Protein AF-A0A7C2X9Y5-F1 (afdb_monomer)

pLDDT: mean 77.91, std 17.96, range [36.44, 96.38]

Mean predicted aligned error: 16.25 Å

Secondary structure (DSSP, 8-state):
-HHHHHHHHHHHHHHHHHHHHHHHHHHHHTT--HHHHHH-HHHHHHHHHHHHHHHHHHHHHHHHHHHHHHHHHHHHHHHSPPPPPP---S----------HHHHHHHHHHHHHHS---

Structure (mmCIF, N/CA/C/O backbone):
data_AF-A0A7C2X9Y5-F1
#
_entry.id   AF-A0A7C2X9Y5-F1
#
loop_
_atom_site.group_PDB
_atom_site.id
_atom_site.type_symbol
_atom_site.label_atom_id
_atom_site.label_alt_id
_atom_site.label_comp_id
_atom_site.label_asym_id
_atom_site.label_entity_id
_atom_site.label_seq_id
_atom_site.pdbx_PDB_ins_code
_atom_site.Cartn_x
_atom_site.Cartn_y
_atom_site.Cartn_z
_atom_site.occupancy
_atom_site.B_iso_or_equiv
_atom_site.auth_seq_id
_atom_site.auth_comp_id
_atom_site.auth_asym_id
_atom_site.auth_atom_id
_atom_site.pdbx_PDB_model_num
ATOM 1 N N . MET A 1 1 ? 7.276 10.161 -14.919 1.00 49.66 1 MET A N 1
ATOM 2 C CA . MET A 1 1 ? 8.369 9.554 -14.127 1.00 49.66 1 MET A CA 1
ATOM 3 C C . MET A 1 1 ? 7.760 8.631 -13.083 1.00 49.66 1 MET A C 1
ATOM 5 O O . MET A 1 1 ? 6.916 9.096 -12.326 1.00 49.66 1 MET A O 1
ATOM 9 N N . ALA A 1 2 ? 8.133 7.349 -13.065 1.00 58.16 2 ALA A N 1
ATOM 10 C CA . ALA A 1 2 ? 7.620 6.373 -12.094 1.00 58.16 2 ALA A CA 1
ATOM 11 C C . ALA A 1 2 ? 7.942 6.761 -10.634 1.00 58.16 2 ALA A C 1
ATOM 13 O O . ALA A 1 2 ? 7.090 6.598 -9.765 1.00 58.16 2 ALA A O 1
ATOM 14 N N . SER A 1 3 ? 9.089 7.410 -10.398 1.00 60.50 3 SER A N 1
ATOM 15 C CA . SER A 1 3 ? 9.532 7.880 -9.074 1.00 60.50 3 SER A CA 1
ATOM 16 C C . SER A 1 3 ? 8.522 8.796 -8.371 1.00 60.50 3 SER A C 1
ATOM 18 O O . SER A 1 3 ? 8.161 8.553 -7.222 1.00 60.50 3 SER A O 1
ATOM 20 N N . LYS A 1 4 ? 7.955 9.784 -9.082 1.00 62.47 4 LYS A N 1
ATOM 21 C CA . LYS A 1 4 ? 6.902 10.667 -8.536 1.00 62.47 4 LYS A CA 1
ATOM 22 C C . LYS A 1 4 ? 5.635 9.898 -8.127 1.00 62.47 4 LYS A C 1
ATOM 24 O O . LYS A 1 4 ? 4.945 10.302 -7.192 1.00 62.47 4 LYS A O 1
ATOM 29 N N . SER A 1 5 ? 5.323 8.783 -8.796 1.00 78.19 5 SER A N 1
ATOM 30 C CA . SER A 1 5 ? 4.180 7.929 -8.443 1.00 78.19 5 SER A CA 1
ATOM 31 C C . SER A 1 5 ? 4.450 7.062 -7.212 1.00 78.19 5 SER A C 1
ATOM 33 O O . SER A 1 5 ? 3.510 6.783 -6.466 1.00 78.19 5 SER A O 1
ATOM 35 N N . GLU A 1 6 ? 5.684 6.603 -7.010 1.00 84.62 6 GLU A N 1
ATOM 36 C CA . GLU A 1 6 ? 6.070 5.777 -5.859 1.00 84.62 6 GLU A CA 1
ATOM 37 C C . GLU A 1 6 ? 6.102 6.590 -4.570 1.00 84.62 6 GLU A C 1
ATOM 39 O O . GLU A 1 6 ? 5.489 6.198 -3.575 1.00 84.62 6 GLU A O 1
ATOM 44 N N . GLU A 1 7 ? 6.745 7.756 -4.602 1.00 87.75 7 GLU A N 1
ATOM 45 C CA . GLU A 1 7 ? 6.853 8.649 -3.449 1.00 87.75 7 GLU A CA 1
ATOM 46 C C . GLU A 1 7 ? 5.469 9.116 -2.987 1.00 87.75 7 GLU A C 1
ATOM 48 O O . GLU A 1 7 ? 5.106 8.964 -1.820 1.00 87.75 7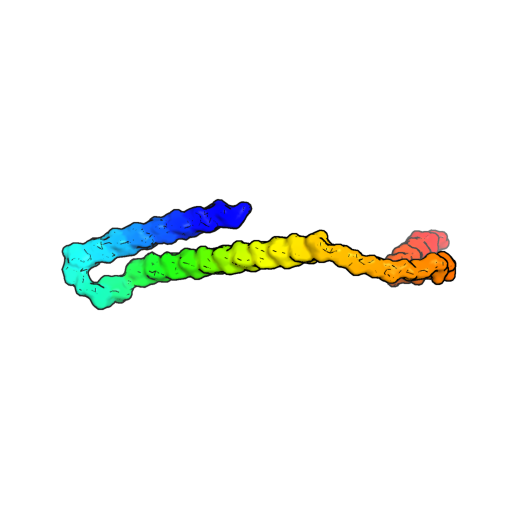 GLU A O 1
ATOM 53 N N . THR A 1 8 ? 4.628 9.554 -3.931 1.00 88.94 8 THR A N 1
ATOM 54 C CA . THR A 1 8 ? 3.238 9.931 -3.645 1.00 88.94 8 THR A CA 1
ATOM 55 C C . THR A 1 8 ? 2.474 8.777 -2.999 1.00 88.94 8 THR A C 1
ATOM 57 O O . THR A 1 8 ? 1.750 8.978 -2.021 1.00 88.94 8 THR A O 1
ATOM 60 N N . ARG A 1 9 ? 2.631 7.543 -3.502 1.00 88.81 9 ARG A N 1
ATOM 61 C CA . ARG A 1 9 ? 1.937 6.390 -2.913 1.00 88.81 9 ARG A CA 1
ATOM 62 C C . ARG A 1 9 ? 2.460 6.010 -1.539 1.00 88.81 9 ARG A C 1
ATOM 64 O O . ARG A 1 9 ? 1.664 5.593 -0.698 1.00 88.81 9 ARG A O 1
ATOM 71 N N . THR A 1 10 ? 3.751 6.186 -1.309 1.00 90.81 10 THR A N 1
ATOM 72 C CA . THR A 1 10 ? 4.391 5.957 -0.013 1.00 90.81 10 THR A CA 1
ATOM 73 C C . THR A 1 10 ? 3.901 6.973 1.014 1.00 90.81 10 THR A C 1
ATOM 75 O O . THR A 1 10 ? 3.493 6.589 2.108 1.00 90.81 10 THR A O 1
ATOM 78 N N . ASN A 1 11 ? 3.817 8.248 0.637 1.00 92.62 11 ASN A N 1
ATOM 79 C CA . ASN A 1 11 ? 3.289 9.310 1.493 1.00 92.62 11 ASN A CA 1
ATOM 80 C C . ASN A 1 11 ? 1.803 9.096 1.808 1.00 92.62 11 ASN A C 1
ATOM 82 O O . ASN A 1 11 ? 1.395 9.178 2.964 1.00 92.62 11 ASN A O 1
ATOM 86 N N . GLN A 1 12 ? 0.996 8.717 0.812 1.00 91.38 12 GLN A N 1
ATOM 87 C CA . GLN A 1 12 ? -0.407 8.358 1.039 1.00 91.38 12 GLN A CA 1
ATOM 88 C C . GLN A 1 12 ? -0.546 7.166 1.987 1.00 91.38 12 GLN A C 1
ATOM 90 O O . GLN A 1 12 ? -1.422 7.173 2.845 1.00 91.38 12 GLN A O 1
ATOM 95 N N . LYS A 1 13 ? 0.296 6.137 1.845 1.00 93.50 13 LYS A N 1
ATOM 96 C CA . LYS A 1 13 ? 0.303 4.991 2.757 1.00 93.50 13 LYS A CA 1
ATOM 97 C C . LYS A 1 13 ? 0.581 5.438 4.196 1.00 93.50 13 LYS A C 1
ATOM 99 O O . LYS A 1 13 ? -0.229 5.121 5.060 1.00 93.50 13 LYS A O 1
ATOM 104 N N . LYS A 1 14 ? 1.642 6.223 4.420 1.00 94.44 14 LYS A N 1
ATOM 105 C CA . LYS A 1 14 ? 1.988 6.773 5.743 1.00 94.44 14 LYS A CA 1
ATOM 106 C C . LYS A 1 14 ? 0.838 7.579 6.346 1.00 94.44 14 LYS A C 1
ATOM 108 O O . LYS A 1 14 ? 0.510 7.405 7.513 1.00 94.44 14 LYS A O 1
ATOM 113 N N . TYR A 1 15 ? 0.172 8.404 5.537 1.00 95.44 15 TYR A N 1
ATOM 114 C CA . TYR A 1 15 ? -1.003 9.157 5.975 1.00 95.44 15 TYR A CA 1
ATOM 115 C C . TYR A 1 15 ? -2.133 8.239 6.474 1.00 95.44 15 TYR A C 1
ATOM 117 O O . TYR A 1 15 ? -2.698 8.462 7.544 1.00 95.44 15 TYR A O 1
ATOM 125 N N . TRP A 1 16 ? -2.451 7.173 5.730 1.00 95.38 16 TRP A N 1
ATOM 126 C CA . TRP A 1 16 ? -3.485 6.219 6.147 1.00 95.38 16 TRP A CA 1
ATOM 127 C C . TRP A 1 16 ? -3.077 5.388 7.366 1.00 95.38 16 TRP A C 1
ATOM 129 O O . TRP A 1 16 ? -3.942 5.045 8.167 1.00 95.38 16 TRP A O 1
ATOM 139 N N . GLU A 1 17 ? -1.790 5.073 7.515 1.00 95.00 17 GLU A N 1
ATOM 140 C CA . GLU A 1 17 ? -1.244 4.401 8.699 1.00 95.00 17 GLU A CA 1
ATOM 141 C C . GLU A 1 17 ? -1.365 5.281 9.947 1.00 95.00 17 GLU A C 1
ATOM 143 O O . GLU A 1 17 ? -1.841 4.796 10.971 1.00 95.00 17 GLU A O 1
ATOM 148 N N . GLY A 1 18 ? -1.057 6.578 9.842 1.00 96.38 18 GLY A N 1
ATOM 149 C CA . GLY A 1 18 ? -1.280 7.542 10.924 1.00 96.38 18 GLY A CA 1
ATOM 150 C C . GLY A 1 18 ? -2.753 7.623 11.326 1.00 96.38 18 GLY A C 1
ATOM 151 O O . GLY A 1 18 ? -3.091 7.445 12.492 1.00 96.38 18 GLY A O 1
ATOM 152 N N . LYS A 1 19 ? -3.660 7.754 10.348 1.00 96.19 19 LYS A N 1
ATOM 153 C CA . LYS A 1 19 ? -5.113 7.754 10.603 1.00 96.19 19 LYS A CA 1
ATOM 154 C C . LYS A 1 19 ? -5.619 6.461 11.243 1.00 96.19 19 LYS A C 1
ATOM 156 O O . LYS A 1 19 ? -6.555 6.492 12.037 1.00 96.19 19 LYS A O 1
ATOM 161 N N . LEU A 1 20 ? -5.032 5.319 10.883 1.00 96.06 20 LEU A N 1
ATOM 162 C CA . LEU A 1 20 ? -5.361 4.036 11.498 1.00 96.06 20 LEU A CA 1
ATOM 163 C C . LEU A 1 20 ? -4.909 3.997 12.961 1.00 96.06 20 LEU A C 1
ATOM 165 O O . LEU A 1 20 ? -5.689 3.566 13.804 1.00 96.06 20 LEU A O 1
ATOM 169 N N . ALA A 1 21 ? -3.695 4.462 13.254 1.00 95.44 21 ALA A N 1
ATOM 170 C CA . ALA A 1 21 ? -3.174 4.531 14.616 1.00 95.44 21 ALA A CA 1
ATOM 171 C C . ALA A 1 21 ? -4.015 5.467 15.499 1.00 95.44 21 ALA A C 1
ATOM 173 O O . ALA A 1 21 ? -4.435 5.052 16.574 1.00 95.44 21 ALA A O 1
ATOM 174 N N . GLU A 1 22 ? -4.353 6.665 15.006 1.00 96.06 22 GLU A N 1
ATOM 175 C CA . GLU A 1 22 ? -5.253 7.611 15.687 1.00 96.06 22 GLU A CA 1
ATOM 176 C C . GLU A 1 22 ? -6.607 6.966 16.018 1.00 96.06 22 GLU A C 1
ATOM 178 O O . GLU A 1 22 ? -7.096 7.068 17.141 1.00 96.06 22 GLU A O 1
ATOM 183 N N . ARG A 1 23 ? -7.216 6.261 15.053 1.00 94.62 23 ARG A N 1
ATOM 184 C CA . ARG A 1 23 ? -8.514 5.608 15.268 1.00 94.62 23 ARG A CA 1
ATOM 185 C C . ARG A 1 23 ? -8.423 4.474 16.283 1.00 94.62 23 ARG A C 1
ATOM 187 O O . ARG A 1 23 ? -9.331 4.335 17.092 1.00 94.62 23 ARG A O 1
ATOM 194 N N . ILE A 1 24 ? -7.365 3.668 16.233 1.00 94.06 24 ILE A N 1
ATOM 195 C CA . ILE A 1 24 ? -7.159 2.581 17.197 1.00 94.06 24 ILE A CA 1
ATOM 196 C C . ILE A 1 24 ? -6.962 3.159 18.599 1.00 94.06 24 ILE A C 1
ATOM 198 O O . ILE A 1 24 ? -7.636 2.703 19.512 1.00 94.06 24 ILE A O 1
ATOM 202 N N . ALA A 1 25 ? -6.115 4.180 18.758 1.00 94.62 25 ALA A N 1
ATOM 203 C CA . ALA A 1 25 ? -5.893 4.841 20.044 1.00 94.62 25 ALA A CA 1
ATOM 204 C C . ALA A 1 25 ? -7.207 5.369 20.636 1.00 94.62 25 ALA A C 1
ATOM 206 O O . ALA A 1 25 ? -7.544 5.030 21.764 1.00 94.62 25 ALA A O 1
ATOM 207 N N . PHE A 1 26 ? -8.009 6.072 19.831 1.00 94.75 26 PHE A N 1
ATOM 208 C CA . PHE A 1 26 ? -9.315 6.581 20.251 1.00 94.75 26 PHE A CA 1
ATOM 209 C C . PHE A 1 26 ? -10.290 5.484 20.710 1.00 94.75 26 PHE A C 1
ATOM 211 O O . PHE A 1 26 ? -11.061 5.685 21.645 1.00 94.75 26 PHE A O 1
ATOM 218 N N . LEU A 1 27 ? -10.302 4.326 20.041 1.00 93.62 27 LEU A N 1
ATOM 219 C CA . LEU A 1 27 ? -11.182 3.217 20.424 1.00 93.62 27 LEU A CA 1
ATOM 220 C C . LEU A 1 27 ? -10.680 2.515 21.693 1.00 93.62 27 LEU A C 1
ATOM 222 O O . LEU A 1 27 ? -11.482 2.179 22.560 1.00 93.62 27 LEU A O 1
ATOM 226 N N . THR A 1 28 ? -9.364 2.364 21.839 1.00 92.00 28 THR A N 1
ATOM 227 C CA . THR A 1 28 ? -8.748 1.830 23.058 1.00 92.00 28 THR A CA 1
ATOM 228 C C . THR A 1 28 ? -9.000 2.746 24.259 1.00 92.00 28 THR A C 1
ATOM 230 O O . THR A 1 28 ? -9.353 2.257 25.327 1.00 92.00 28 THR A O 1
ATOM 233 N N . GLU A 1 29 ? -8.894 4.069 24.092 1.00 93.69 29 GLU A N 1
ATOM 234 C CA . GLU A 1 29 ? -9.231 5.062 25.128 1.00 93.69 29 GLU A CA 1
ATOM 235 C C . GLU A 1 29 ? -10.706 4.996 25.540 1.00 93.69 29 GLU A C 1
ATOM 237 O O . GLU A 1 2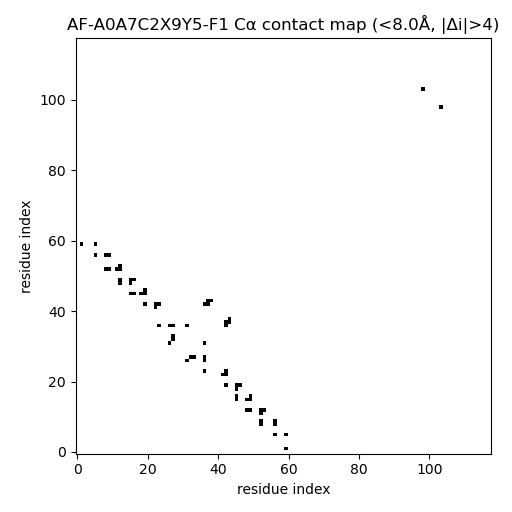9 ? -11.042 5.213 26.701 1.00 93.69 29 GLU A O 1
ATOM 242 N N . LYS A 1 30 ? -11.593 4.636 24.607 1.00 93.25 30 LYS A N 1
ATOM 243 C CA . LYS A 1 30 ? -13.010 4.372 24.888 1.00 93.25 30 LYS A CA 1
ATOM 244 C C . LYS A 1 30 ? -13.278 3.035 25.582 1.00 93.25 30 LYS A C 1
ATOM 246 O O . LYS A 1 30 ? -14.433 2.749 25.888 1.00 93.25 30 LYS A O 1
ATOM 251 N N . GLY A 1 31 ? -12.249 2.228 25.825 1.00 91.44 31 GLY A N 1
ATOM 252 C CA . GLY A 1 31 ? -12.378 0.914 26.447 1.00 91.44 31 GLY A CA 1
ATOM 253 C C . GLY A 1 31 ? -12.885 -0.172 25.498 1.00 91.44 31 GLY A C 1
ATOM 254 O O . GLY A 1 31 ? -13.360 -1.205 25.964 1.00 91.44 31 GLY A O 1
ATOM 255 N N . GLU A 1 32 ? -12.811 0.027 24.176 1.00 90.50 32 GLU A N 1
ATOM 256 C CA . GLU A 1 32 ? -13.148 -1.043 23.239 1.00 90.50 32 GLU A CA 1
ATOM 257 C C . GLU A 1 32 ? -12.066 -2.125 23.218 1.00 90.50 32 GLU A C 1
ATOM 259 O O . GLU A 1 32 ? -10.875 -1.864 23.031 1.00 90.50 32 GLU A O 1
ATOM 264 N N . GLU A 1 33 ? -12.495 -3.378 23.334 1.00 88.12 33 GLU A N 1
ATOM 265 C CA . GLU A 1 33 ? -11.601 -4.520 23.209 1.00 88.12 33 GLU A CA 1
ATOM 266 C C . GLU A 1 33 ? -11.132 -4.720 21.759 1.00 88.12 33 GLU A C 1
ATOM 268 O O . GLU A 1 33 ? -11.835 -4.434 20.783 1.00 88.12 33 GLU A O 1
ATOM 273 N N . THR A 1 34 ? -9.957 -5.327 21.594 1.00 86.31 34 THR A N 1
ATOM 274 C CA . THR A 1 34 ? -9.364 -5.618 20.277 1.00 86.31 34 THR A CA 1
ATOM 275 C C . THR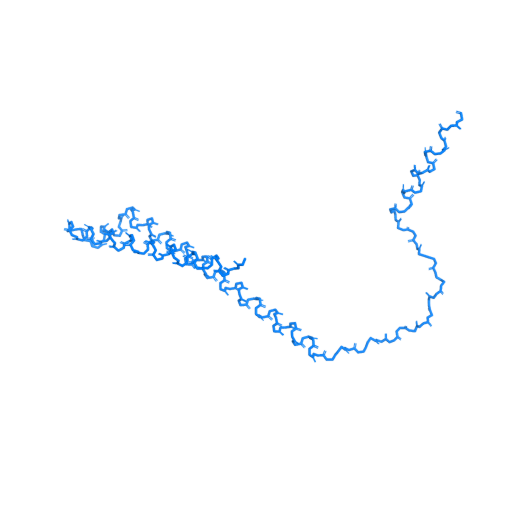 A 1 34 ? -10.292 -6.312 19.255 1.00 86.31 34 THR A C 1
ATOM 277 O O . THR A 1 34 ? -10.178 -5.994 18.061 1.00 86.31 34 THR A O 1
ATOM 280 N N . PRO A 1 35 ? -11.239 -7.210 19.617 1.00 89.44 35 PRO A N 1
ATOM 281 C CA . PRO A 1 35 ? -12.168 -7.788 18.648 1.00 89.44 35 PRO A CA 1
ATOM 282 C C . PRO A 1 35 ? -13.181 -6.758 18.132 1.00 89.44 35 PRO A C 1
ATOM 284 O O . PRO A 1 35 ? -13.552 -6.812 16.957 1.00 89.44 35 PRO A O 1
ATOM 287 N N . ALA A 1 36 ? -13.614 -5.821 18.981 1.00 89.38 36 ALA A N 1
ATOM 288 C CA . ALA A 1 36 ? -14.533 -4.743 18.624 1.00 89.38 36 ALA A CA 1
ATOM 289 C C . ALA A 1 36 ? -13.840 -3.711 17.720 1.00 89.38 36 ALA A C 1
ATOM 291 O O . ALA A 1 36 ? -14.337 -3.428 16.627 1.00 89.38 36 ALA A O 1
ATOM 292 N N . VAL A 1 37 ? -12.611 -3.310 18.066 1.00 90.44 37 VAL A N 1
ATOM 293 C CA . VAL A 1 37 ? -11.770 -2.422 17.241 1.00 90.44 37 VAL A CA 1
ATOM 294 C C . VAL A 1 37 ? -11.558 -2.985 15.834 1.00 90.44 37 VAL A C 1
ATOM 296 O O . VAL A 1 37 ? -11.597 -2.267 14.837 1.00 90.44 37 VAL A O 1
ATOM 299 N N . ASN A 1 38 ? -11.360 -4.299 15.709 1.00 89.88 38 ASN A N 1
ATOM 300 C CA . ASN A 1 38 ? -11.210 -4.941 14.403 1.00 89.88 38 ASN A CA 1
ATOM 301 C C . ASN A 1 38 ? -12.519 -5.016 13.604 1.00 89.88 38 ASN A C 1
ATOM 303 O O . ASN A 1 38 ? -12.478 -5.152 12.375 1.00 89.88 38 ASN A O 1
ATOM 307 N N . LYS A 1 39 ? -13.674 -4.945 14.275 1.00 93.06 39 LYS A N 1
ATOM 308 C CA . LYS A 1 39 ? -14.992 -4.919 13.637 1.00 93.06 39 LYS A CA 1
ATOM 309 C C . LYS A 1 39 ? -15.389 -3.515 13.173 1.00 93.06 39 LYS A C 1
ATOM 311 O O . LYS A 1 39 ? -16.159 -3.455 12.207 1.00 93.06 39 LYS A O 1
ATOM 316 N N . ASP A 1 40 ? -14.821 -2.457 13.759 1.00 94.38 40 ASP A N 1
ATOM 317 C CA . ASP A 1 40 ? -15.038 -1.054 13.381 1.00 94.38 40 ASP A CA 1
ATOM 318 C C . ASP A 1 40 ? -14.855 -0.826 11.869 1.00 94.38 40 ASP A C 1
ATOM 320 O O . ASP A 1 40 ? -13.888 -1.263 11.228 1.00 94.38 40 ASP A O 1
ATOM 324 N N . THR A 1 41 ? -15.833 -0.152 11.269 1.00 94.69 41 THR A N 1
ATOM 325 C CA . THR A 1 41 ? -15.898 0.054 9.818 1.00 94.69 41 THR A CA 1
ATOM 326 C C . THR A 1 41 ? -14.801 0.995 9.331 1.00 94.69 41 THR A C 1
ATOM 328 O O . THR A 1 41 ? -14.223 0.752 8.266 1.00 94.69 41 THR A O 1
ATOM 331 N N . ALA A 1 42 ? -14.450 2.021 10.113 1.00 94.19 42 ALA A N 1
ATOM 332 C CA . ALA A 1 42 ? -13.385 2.955 9.769 1.00 94.19 42 ALA A CA 1
ATOM 333 C C . ALA A 1 42 ? -12.018 2.257 9.792 1.00 94.19 42 ALA A C 1
ATOM 335 O O . ALA A 1 42 ? -11.266 2.363 8.821 1.00 94.19 42 ALA A O 1
ATOM 336 N N . VAL A 1 43 ? -11.732 1.450 10.820 1.00 94.69 43 VAL A N 1
ATOM 337 C CA . VAL A 1 43 ? -10.527 0.606 10.901 1.00 94.69 43 VAL A CA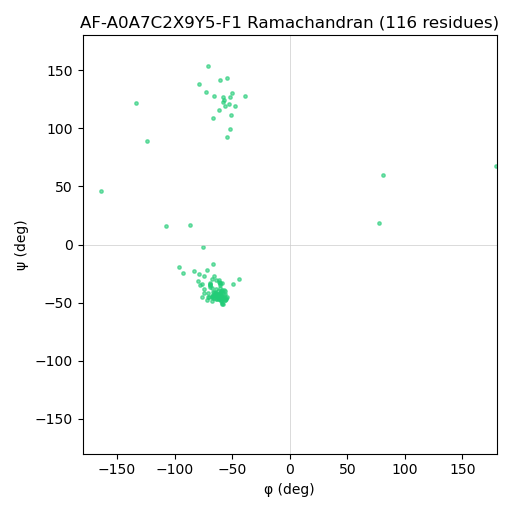 1
ATOM 338 C C . VAL A 1 43 ? -10.430 -0.331 9.693 1.00 94.69 43 VAL A C 1
ATOM 340 O O 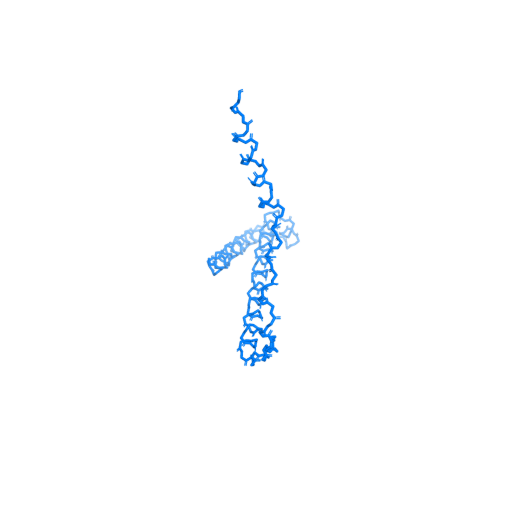. VAL A 1 43 ? -9.385 -0.389 9.034 1.00 94.69 43 VAL A O 1
ATOM 343 N N . LYS A 1 44 ? -11.517 -1.028 9.334 1.00 96.31 44 LYS A N 1
ATOM 344 C CA . LYS A 1 44 ? -11.551 -1.909 8.151 1.00 96.31 44 LYS A CA 1
ATOM 345 C C . LYS A 1 44 ? -11.272 -1.151 6.855 1.00 96.31 44 LYS A C 1
ATOM 347 O O . LYS A 1 44 ? -10.477 -1.618 6.031 1.00 96.31 44 LYS A O 1
ATOM 352 N N . MET A 1 45 ? -11.886 0.018 6.672 1.00 96.06 45 MET A N 1
ATOM 353 C CA . MET A 1 45 ? -11.662 0.858 5.494 1.00 96.06 45 MET A CA 1
ATOM 354 C C . MET A 1 45 ? -10.218 1.359 5.405 1.00 96.06 45 MET A C 1
ATOM 356 O O . MET A 1 45 ? -9.613 1.290 4.332 1.00 96.06 45 MET A O 1
ATOM 360 N N . LEU A 1 46 ? -9.639 1.821 6.514 1.00 95.75 46 LEU A N 1
ATOM 361 C CA . LEU A 1 46 ? -8.253 2.294 6.572 1.00 95.75 46 LEU A CA 1
ATOM 362 C C . LEU A 1 46 ? -7.270 1.161 6.248 1.00 95.75 46 LEU A C 1
ATOM 364 O O . LEU A 1 46 ? -6.439 1.304 5.346 1.00 95.75 46 LEU A O 1
ATOM 368 N N . LYS A 1 47 ? -7.446 -0.019 6.859 1.00 95.00 47 LYS A N 1
ATOM 369 C CA . LYS A 1 47 ? -6.675 -1.230 6.520 1.00 95.00 47 LYS A CA 1
ATOM 370 C C . LYS A 1 47 ? -6.819 -1.605 5.041 1.00 95.00 47 LYS A C 1
ATOM 372 O O . LYS A 1 47 ? -5.846 -2.006 4.400 1.00 95.00 47 LYS A O 1
ATOM 377 N N . ALA A 1 48 ? -8.013 -1.473 4.458 1.00 96.06 48 ALA A N 1
ATOM 378 C CA . ALA A 1 48 ? -8.227 -1.731 3.035 1.00 96.06 48 ALA A CA 1
ATOM 379 C C . ALA A 1 48 ? -7.472 -0.736 2.134 1.00 96.06 48 ALA A C 1
ATOM 381 O O . ALA A 1 48 ? -6.855 -1.157 1.153 1.00 96.06 48 ALA A O 1
ATOM 382 N N . LYS A 1 49 ? -7.458 0.562 2.469 1.00 94.19 49 LYS A N 1
ATOM 383 C CA . LYS A 1 49 ? -6.681 1.578 1.734 1.00 94.19 49 LYS A CA 1
ATOM 384 C C . LYS A 1 49 ? -5.178 1.294 1.787 1.00 94.19 49 LYS A C 1
ATOM 386 O O . LYS A 1 49 ? -4.522 1.349 0.747 1.00 94.19 49 LYS A O 1
ATOM 391 N N . ILE A 1 50 ? -4.656 0.908 2.952 1.00 94.44 50 ILE A N 1
ATOM 392 C CA . ILE A 1 50 ? -3.247 0.518 3.124 1.00 94.44 50 ILE A CA 1
ATOM 393 C C . ILE A 1 50 ? -2.914 -0.706 2.259 1.00 94.44 50 ILE A C 1
ATOM 395 O O . ILE A 1 50 ? -1.934 -0.687 1.512 1.00 94.44 50 ILE A O 1
ATOM 399 N N . ARG A 1 51 ? -3.763 -1.746 2.272 1.00 95.06 51 ARG A N 1
ATOM 400 C CA . ARG A 1 51 ? -3.587 -2.935 1.416 1.00 95.06 51 ARG A CA 1
ATOM 401 C C . ARG A 1 51 ? -3.553 -2.583 -0.072 1.00 95.06 51 ARG A C 1
ATOM 403 O O . ARG A 1 51 ? -2.660 -3.049 -0.777 1.00 95.06 51 ARG A O 1
ATOM 410 N N . LYS A 1 52 ? -4.464 -1.723 -0.542 1.00 92.50 52 LYS A N 1
ATOM 411 C CA . LYS A 1 52 ? -4.470 -1.235 -1.935 1.00 92.50 52 LYS A CA 1
ATOM 412 C C . LYS A 1 52 ? -3.182 -0.477 -2.280 1.00 92.50 52 LYS A C 1
ATOM 414 O O . LYS A 1 52 ? -2.610 -0.703 -3.344 1.00 92.50 52 LYS A O 1
ATOM 419 N N . GLY A 1 53 ? -2.706 0.385 -1.378 1.00 91.25 53 GLY A N 1
ATOM 420 C CA . GLY A 1 53 ? -1.437 1.100 -1.541 1.00 91.25 53 GLY A CA 1
ATOM 421 C C . GLY A 1 53 ? -0.245 0.149 -1.671 1.00 91.25 53 GLY A C 1
ATOM 422 O O . GLY A 1 53 ? 0.526 0.259 -2.622 1.00 91.25 53 GLY A O 1
ATOM 423 N N . ASN A 1 54 ? -0.149 -0.843 -0.781 1.00 92.38 54 ASN A N 1
ATOM 424 C CA . ASN A 1 54 ? 0.903 -1.862 -0.814 1.00 92.38 54 ASN A CA 1
ATOM 425 C C . ASN A 1 54 ? 0.874 -2.693 -2.103 1.00 92.38 54 ASN A C 1
ATOM 427 O O . ASN A 1 54 ? 1.921 -2.922 -2.701 1.00 92.38 54 ASN A O 1
ATOM 431 N N . ALA A 1 55 ? -0.309 -3.117 -2.559 1.00 92.19 55 ALA A N 1
ATOM 432 C CA . ALA A 1 55 ? -0.445 -3.858 -3.812 1.00 92.19 55 ALA A CA 1
ATOM 433 C C . ALA A 1 55 ? 0.070 -3.045 -5.010 1.00 92.19 55 ALA A C 1
ATOM 435 O O . ALA A 1 55 ? 0.783 -3.571 -5.864 1.00 92.19 55 ALA A O 1
ATOM 436 N N . ARG A 1 56 ? -0.227 -1.739 -5.046 1.00 89.62 56 ARG A N 1
ATOM 437 C CA . ARG A 1 56 ? 0.272 -0.867 -6.111 1.00 89.62 56 ARG A CA 1
ATOM 438 C C . ARG A 1 56 ? 1.788 -0.693 -6.053 1.00 89.62 56 ARG A C 1
ATOM 440 O O . ARG A 1 56 ? 2.421 -0.783 -7.097 1.00 89.62 56 ARG A O 1
ATOM 447 N N . LEU A 1 57 ? 2.359 -0.483 -4.866 1.00 90.50 57 LEU A N 1
ATOM 448 C CA . LEU A 1 57 ? 3.813 -0.370 -4.692 1.00 90.50 57 LEU A CA 1
ATOM 449 C C . LEU A 1 57 ? 4.539 -1.646 -5.138 1.00 90.50 57 LEU A C 1
ATOM 451 O O . LEU A 1 57 ? 5.527 -1.559 -5.860 1.00 90.50 57 LEU A O 1
ATOM 455 N N . ARG A 1 58 ? 4.007 -2.829 -4.799 1.00 90.69 58 ARG A N 1
ATOM 456 C CA . ARG A 1 58 ? 4.548 -4.118 -5.269 1.00 90.69 58 ARG A CA 1
ATOM 457 C C . ARG A 1 58 ? 4.551 -4.218 -6.791 1.00 90.69 58 ARG A C 1
ATOM 459 O O . ARG A 1 58 ? 5.576 -4.543 -7.373 1.00 90.69 58 ARG A O 1
ATOM 466 N N . SER A 1 59 ? 3.440 -3.863 -7.436 1.00 89.25 59 SER A N 1
ATOM 467 C CA . SER A 1 59 ? 3.346 -3.865 -8.901 1.00 89.25 59 SER A CA 1
ATOM 468 C C . SER A 1 59 ? 4.358 -2.918 -9.551 1.00 89.25 59 SER A C 1
ATOM 470 O O . SER A 1 59 ? 4.932 -3.254 -10.586 1.00 89.25 59 SER A O 1
ATOM 472 N N . ILE A 1 60 ? 4.612 -1.752 -8.949 1.00 87.56 60 ILE A N 1
ATOM 473 C CA . ILE A 1 60 ? 5.635 -0.834 -9.454 1.00 87.56 60 ILE A CA 1
ATOM 474 C C . ILE A 1 60 ? 7.034 -1.448 -9.313 1.00 87.56 60 ILE A C 1
ATOM 476 O O . ILE A 1 60 ? 7.781 -1.461 -10.289 1.00 87.56 60 ILE A O 1
ATOM 480 N N . ALA A 1 61 ? 7.354 -2.037 -8.159 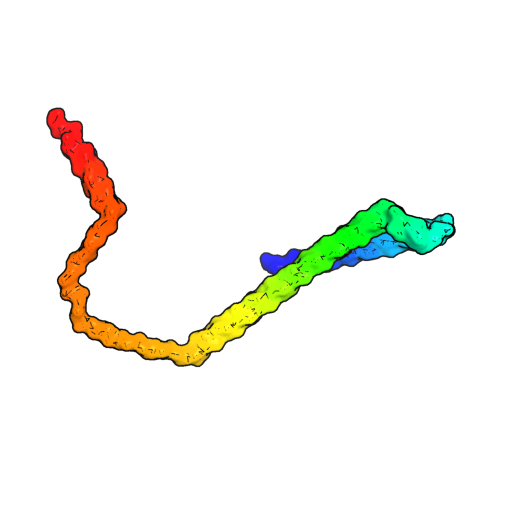1.00 87.88 61 ALA A N 1
ATOM 481 C CA . ALA A 1 61 ? 8.632 -2.714 -7.947 1.00 87.88 61 ALA A CA 1
ATOM 482 C C . ALA A 1 61 ? 8.848 -3.884 -8.929 1.00 87.88 61 ALA A C 1
ATOM 484 O O . ALA A 1 61 ? 9.938 -4.058 -9.467 1.00 87.88 61 ALA A O 1
ATOM 485 N N . GLU A 1 62 ? 7.808 -4.667 -9.220 1.00 90.00 62 GLU A N 1
ATOM 486 C CA . GLU A 1 62 ? 7.863 -5.725 -10.238 1.00 90.00 62 GLU A CA 1
ATOM 487 C C . GLU A 1 62 ? 8.095 -5.171 -11.649 1.00 90.00 62 GLU A C 1
ATOM 489 O O . GLU A 1 62 ? 8.822 -5.770 -12.441 1.00 90.00 62 GLU A O 1
ATOM 494 N N . MET A 1 63 ? 7.487 -4.029 -11.984 1.00 87.12 63 MET A N 1
ATOM 495 C CA . MET A 1 63 ? 7.736 -3.363 -13.262 1.00 87.12 63 MET A CA 1
ATOM 496 C C . MET A 1 63 ? 9.172 -2.847 -13.362 1.00 87.12 63 MET A C 1
ATOM 498 O O . MET A 1 63 ? 9.779 -3.021 -14.416 1.00 87.12 63 MET A O 1
ATOM 502 N N . ALA A 1 64 ? 9.719 -2.272 -12.287 1.00 86.50 64 ALA A N 1
ATOM 503 C CA . ALA A 1 64 ? 11.112 -1.830 -12.233 1.00 86.50 64 ALA A CA 1
ATOM 504 C C . ALA A 1 64 ? 12.072 -3.002 -12.497 1.00 86.50 64 ALA A C 1
ATOM 506 O O . ALA A 1 64 ? 12.852 -2.944 -13.443 1.00 86.50 64 ALA A O 1
ATOM 507 N N . LYS A 1 65 ? 11.894 -4.133 -11.799 1.00 88.25 65 LYS A N 1
ATOM 508 C CA . LYS A 1 65 ? 12.687 -5.355 -12.034 1.00 88.25 65 LYS A CA 1
ATOM 509 C C . LYS A 1 65 ? 12.645 -5.823 -13.490 1.00 88.25 65 LYS A C 1
ATOM 511 O O . LYS A 1 65 ? 13.677 -6.113 -14.084 1.00 88.25 65 LYS A O 1
ATOM 516 N N . LYS A 1 66 ? 11.459 -5.841 -14.110 1.00 89.06 66 LYS A N 1
ATOM 517 C CA . LYS A 1 66 ? 11.311 -6.219 -15.528 1.00 89.06 66 LYS A CA 1
ATOM 518 C C . LYS A 1 66 ? 12.013 -5.249 -16.480 1.00 89.06 66 LYS A C 1
ATOM 520 O O . LYS A 1 66 ? 12.396 -5.652 -17.579 1.00 89.06 66 LYS A O 1
ATOM 525 N N . ILE A 1 67 ? 12.112 -3.968 -16.127 1.00 86.00 67 ILE A N 1
ATOM 526 C CA . ILE A 1 67 ? 12.859 -2.979 -16.912 1.00 86.00 67 ILE A CA 1
ATOM 527 C C . ILE A 1 67 ? 14.356 -3.261 -16.795 1.00 86.00 67 ILE A C 1
ATOM 529 O O . ILE A 1 67 ? 15.019 -3.321 -17.829 1.00 86.00 67 ILE A O 1
ATOM 533 N N . ASP A 1 68 ? 14.848 -3.523 -15.587 1.00 85.44 68 ASP A N 1
ATOM 534 C CA . ASP A 1 68 ? 16.257 -3.835 -15.335 1.00 85.44 68 ASP A CA 1
ATOM 535 C C . ASP A 1 68 ? 16.681 -5.124 -16.052 1.00 85.44 68 ASP A C 1
ATOM 537 O O . ASP A 1 68 ? 17.673 -5.137 -16.778 1.00 85.44 68 ASP A O 1
ATOM 541 N N . GLU A 1 69 ? 15.869 -6.182 -15.982 1.00 88.69 69 GLU A N 1
ATOM 542 C CA . GLU A 1 69 ? 16.097 -7.428 -16.729 1.00 88.69 69 GLU A CA 1
ATOM 543 C C . GLU A 1 69 ? 16.141 -7.196 -18.247 1.00 88.69 69 GLU A C 1
ATOM 545 O O . GLU A 1 69 ? 16.969 -7.764 -18.963 1.00 88.69 69 GLU A O 1
ATOM 550 N N . LYS A 1 70 ? 15.248 -6.348 -18.776 1.00 83.00 70 LYS A N 1
ATOM 551 C CA . LYS A 1 70 ? 15.263 -5.986 -20.200 1.00 83.00 70 LYS A CA 1
ATOM 552 C C . LYS A 1 70 ? 16.497 -5.166 -20.558 1.00 83.00 70 LYS A C 1
ATOM 554 O O . LYS A 1 70 ? 17.005 -5.333 -21.666 1.00 83.00 70 LYS A O 1
ATOM 559 N N . ALA A 1 71 ? 16.950 -4.278 -19.678 1.00 86.44 71 ALA A N 1
ATOM 560 C CA . ALA A 1 71 ? 18.157 -3.489 -19.879 1.00 86.44 71 ALA A CA 1
ATOM 561 C C . ALA A 1 71 ? 19.397 -4.392 -19.901 1.00 86.44 71 ALA A C 1
ATOM 563 O O . ALA A 1 71 ? 20.171 -4.307 -20.852 1.00 86.44 71 ALA A O 1
ATOM 564 N N . ALA 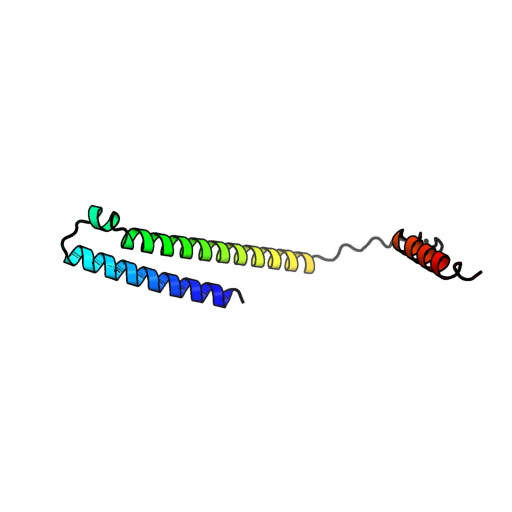A 1 72 ? 19.511 -5.331 -18.956 1.00 83.94 72 ALA A N 1
ATOM 565 C CA . ALA A 1 72 ? 20.575 -6.332 -18.919 1.00 83.94 72 ALA A CA 1
ATOM 566 C C . ALA A 1 72 ? 20.599 -7.181 -20.199 1.00 83.94 72 ALA A C 1
ATOM 568 O O . ALA A 1 72 ? 21.604 -7.213 -20.901 1.00 83.94 72 ALA A O 1
ATOM 569 N N . ARG A 1 73 ? 19.454 -7.746 -20.611 1.00 79.94 73 ARG A N 1
ATOM 570 C CA . ARG A 1 73 ? 19.360 -8.520 -21.866 1.00 79.94 73 ARG A CA 1
ATOM 571 C C . ARG A 1 73 ? 19.698 -7.700 -23.111 1.00 79.94 73 ARG A C 1
ATOM 573 O O . ARG A 1 73 ? 20.184 -8.247 -24.098 1.00 79.94 73 ARG A O 1
ATOM 580 N N . LYS A 1 74 ? 19.386 -6.401 -23.129 1.00 79.56 74 LYS A N 1
ATOM 581 C CA . LYS A 1 74 ? 19.783 -5.512 -24.232 1.00 79.56 74 LYS A CA 1
ATOM 582 C C . LYS A 1 74 ? 21.287 -5.254 -24.218 1.00 79.56 74 LYS A C 1
ATOM 584 O O . LYS A 1 74 ? 21.883 -5.282 -25.288 1.00 79.56 74 LYS A O 1
ATOM 589 N N . ALA A 1 75 ? 21.878 -5.032 -23.046 1.00 78.19 75 ALA A N 1
ATOM 590 C CA . ALA A 1 75 ? 23.316 -4.852 -22.889 1.00 78.19 75 ALA A CA 1
ATOM 591 C C . ALA A 1 75 ? 24.083 -6.112 -23.322 1.00 78.19 75 ALA A C 1
ATOM 593 O O . ALA A 1 75 ? 24.995 -6.009 -24.132 1.00 78.19 75 ALA A O 1
ATOM 594 N N . GLU A 1 76 ? 23.637 -7.299 -22.907 1.00 74.69 76 GLU A N 1
ATOM 595 C CA . GLU A 1 76 ? 24.198 -8.584 -23.347 1.00 74.69 76 GLU A CA 1
ATOM 596 C C . GLU A 1 76 ? 24.104 -8.765 -24.869 1.00 74.69 76 GLU A C 1
ATOM 598 O O . GLU A 1 76 ? 25.078 -9.140 -25.512 1.00 74.69 76 GLU A O 1
ATOM 603 N N . LYS A 1 77 ? 22.959 -8.436 -25.484 1.00 71.44 77 LYS A N 1
ATOM 604 C CA . LYS A 1 77 ? 22.789 -8.506 -26.949 1.00 71.44 77 LYS A CA 1
ATOM 605 C C . LYS A 1 77 ? 23.630 -7.492 -27.723 1.00 71.44 77 LYS A C 1
ATOM 607 O O . LYS A 1 77 ? 23.944 -7.742 -28.881 1.00 71.44 77 LYS A O 1
ATOM 612 N N . LEU A 1 78 ? 23.919 -6.336 -27.132 1.00 71.62 78 LEU A N 1
ATOM 613 C CA . LEU A 1 78 ? 24.772 -5.306 -27.731 1.00 71.62 78 LEU A CA 1
ATOM 614 C C . LEU A 1 78 ? 26.260 -5.638 -27.565 1.00 71.62 78 LEU A C 1
ATOM 616 O O . LEU A 1 78 ? 27.048 -5.279 -28.434 1.00 71.62 78 LEU A O 1
ATOM 620 N N . ALA A 1 79 ? 26.622 -6.319 -26.476 1.00 66.56 79 ALA A N 1
ATOM 621 C CA . ALA A 1 79 ? 27.969 -6.818 -26.220 1.00 66.56 79 ALA A CA 1
ATOM 622 C C . ALA A 1 79 ? 28.277 -8.111 -26.996 1.00 66.56 79 ALA A C 1
ATOM 624 O O . ALA A 1 79 ? 29.438 -8.383 -27.296 1.00 66.56 79 ALA A O 1
ATOM 625 N N . ALA A 1 80 ? 27.256 -8.895 -27.355 1.00 65.25 80 ALA A N 1
ATOM 626 C CA . ALA A 1 80 ? 27.419 -10.035 -28.244 1.00 65.25 80 ALA A CA 1
ATOM 627 C C . ALA A 1 80 ? 27.817 -9.550 -29.654 1.00 65.25 80 ALA A C 1
ATOM 629 O O . ALA A 1 80 ? 27.121 -8.701 -30.229 1.00 65.25 80 ALA A O 1
ATOM 630 N N . PRO A 1 81 ? 28.905 -10.076 -30.248 1.00 62.28 81 PRO A N 1
ATOM 631 C CA . PRO A 1 81 ? 29.273 -9.740 -31.614 1.00 62.28 81 PRO A CA 1
ATOM 632 C C . PRO A 1 81 ? 28.108 -10.102 -32.539 1.00 62.28 81 PRO A C 1
ATOM 634 O O . PRO A 1 81 ? 27.584 -11.216 -32.494 1.00 62.28 81 PRO A O 1
ATOM 637 N N . LYS A 1 82 ? 27.665 -9.136 -33.356 1.00 61.81 82 LYS A N 1
ATOM 638 C CA . LYS A 1 82 ? 26.631 -9.369 -34.373 1.00 61.81 82 LYS A CA 1
ATOM 639 C C . LYS A 1 82 ? 27.090 -10.562 -35.218 1.00 61.81 82 LYS A C 1
ATOM 641 O O . LYS A 1 82 ? 28.162 -10.442 -35.812 1.00 61.81 82 LYS A O 1
ATOM 646 N N . PRO A 1 83 ? 26.330 -11.671 -35.304 1.00 58.44 83 PRO A N 1
ATOM 647 C CA . PRO A 1 83 ? 26.673 -12.722 -36.244 1.00 58.44 83 PRO A CA 1
ATOM 648 C C . PRO A 1 83 ? 26.722 -12.074 -37.624 1.00 58.44 83 PRO A C 1
ATOM 650 O O . PRO A 1 83 ? 25.781 -11.373 -38.021 1.00 58.44 83 PRO A O 1
ATOM 653 N N . GLU A 1 84 ? 27.864 -12.220 -38.292 1.00 52.22 84 GLU A N 1
ATOM 654 C CA . GLU A 1 84 ? 28.074 -11.714 -39.637 1.00 52.22 84 GLU A CA 1
ATOM 655 C C . GLU A 1 84 ? 26.877 -12.132 -40.486 1.00 52.22 84 GLU A C 1
ATOM 657 O O . GLU A 1 84 ? 26.557 -13.315 -40.616 1.00 52.22 84 GLU A O 1
ATOM 662 N N . LYS A 1 85 ? 26.154 -11.139 -41.016 1.00 56.50 85 LYS A N 1
ATOM 663 C CA . LYS A 1 85 ? 25.103 -11.400 -41.995 1.00 56.50 85 LYS A CA 1
ATOM 664 C C . LYS A 1 85 ? 25.751 -12.251 -43.090 1.00 56.50 85 LYS A C 1
ATOM 666 O O . LYS A 1 85 ? 26.767 -11.796 -43.625 1.00 56.50 85 LYS A O 1
ATOM 671 N N . PRO A 1 86 ? 25.206 -13.424 -43.468 1.00 47.62 86 PRO A N 1
ATOM 672 C CA . PRO A 1 86 ? 25.682 -14.073 -44.674 1.00 47.62 86 PRO A CA 1
ATOM 673 C C . PRO A 1 86 ? 25.507 -13.047 -45.789 1.00 47.62 86 PRO A C 1
ATOM 675 O O . PRO A 1 86 ? 24.399 -12.545 -46.000 1.00 47.62 86 PRO A O 1
ATOM 678 N N . LYS A 1 87 ? 26.620 -12.657 -46.422 1.00 48.72 87 LYS A N 1
ATOM 679 C CA . LYS A 1 87 ? 26.642 -11.799 -47.606 1.00 48.72 87 LYS A CA 1
ATOM 680 C C . LYS A 1 87 ? 25.736 -12.463 -48.640 1.00 48.72 87 LYS A C 1
ATOM 682 O O . LYS A 1 87 ? 26.164 -13.354 -49.371 1.00 48.72 87 LYS A O 1
ATOM 687 N N . LYS A 1 88 ? 24.455 -12.083 -48.656 1.00 42.62 88 LYS A N 1
ATOM 688 C CA . LYS A 1 88 ? 23.529 -12.480 -49.706 1.00 42.62 88 LYS A CA 1
ATOM 689 C C . LYS A 1 88 ? 24.047 -11.775 -50.943 1.00 42.62 88 LYS A C 1
ATOM 691 O O . LYS A 1 88 ? 24.070 -10.548 -51.004 1.00 42.62 88 LYS A O 1
ATOM 696 N N . LYS A 1 89 ? 24.602 -12.599 -51.825 1.00 39.75 89 LYS A N 1
ATOM 697 C CA . LYS A 1 89 ? 25.172 -12.244 -53.111 1.00 39.75 89 LYS A CA 1
ATOM 698 C C . LYS A 1 89 ? 24.319 -11.164 -53.773 1.00 39.75 89 LYS A C 1
ATOM 700 O O . LYS A 1 89 ? 23.105 -11.303 -53.892 1.00 39.75 89 LYS A O 1
ATOM 705 N N . VAL A 1 90 ? 25.005 -10.104 -54.170 1.00 45.16 90 VAL A N 1
ATOM 706 C CA . VAL A 1 90 ? 24.601 -9.166 -55.210 1.00 45.16 90 VAL A CA 1
ATOM 707 C C . VAL A 1 90 ? 24.252 -9.998 -56.449 1.00 45.16 90 VAL A C 1
ATOM 709 O O . VAL A 1 90 ? 25.161 -10.510 -57.089 1.00 45.16 90 VAL A O 1
ATOM 712 N N . ALA A 1 91 ? 22.962 -10.249 -56.683 1.00 41.50 91 ALA A N 1
ATOM 713 C CA . ALA A 1 91 ? 22.383 -10.789 -57.922 1.00 41.50 91 ALA A CA 1
ATOM 714 C C . ALA A 1 91 ? 20.858 -10.944 -57.747 1.00 41.50 91 ALA A C 1
ATOM 716 O O . ALA A 1 91 ? 20.346 -12.053 -57.617 1.00 41.50 91 ALA A O 1
ATOM 717 N N . ALA A 1 92 ? 20.148 -9.825 -57.636 1.00 36.44 92 ALA A N 1
ATOM 718 C CA . ALA A 1 92 ? 18.709 -9.718 -57.903 1.00 36.44 92 ALA A CA 1
ATOM 719 C C . ALA A 1 92 ? 18.361 -8.227 -58.066 1.00 36.44 92 ALA A C 1
ATOM 721 O O . ALA A 1 92 ? 17.454 -7.706 -57.423 1.00 36.44 92 ALA A O 1
ATOM 722 N N . ASP A 1 93 ? 19.183 -7.529 -58.850 1.00 39.97 93 ASP A N 1
ATOM 723 C CA . ASP A 1 93 ? 18.737 -6.354 -59.593 1.00 39.97 93 ASP A CA 1
ATOM 724 C C . ASP A 1 93 ? 17.987 -6.911 -60.819 1.00 39.97 93 ASP A C 1
ATOM 726 O O . ASP A 1 93 ? 18.425 -7.918 -61.370 1.00 39.97 93 ASP A O 1
ATOM 730 N N . GLU A 1 94 ? 16.851 -6.316 -61.182 1.00 41.84 94 GLU A N 1
ATOM 731 C CA . GLU A 1 94 ? 15.864 -6.781 -62.183 1.00 41.84 94 GLU A CA 1
ATOM 732 C C . GLU A 1 94 ? 14.838 -7.849 -61.749 1.00 41.84 94 GLU A C 1
ATOM 734 O O . GLU A 1 94 ? 14.638 -8.881 -62.385 1.00 41.84 94 GLU A O 1
ATOM 739 N N . ALA A 1 95 ? 14.038 -7.529 -60.732 1.00 37.97 95 ALA A N 1
ATOM 740 C CA . ALA A 1 95 ? 12.607 -7.828 -60.818 1.00 37.97 95 ALA A CA 1
ATOM 741 C C . ALA A 1 95 ? 11.827 -6.586 -60.356 1.00 37.97 95 ALA A C 1
ATOM 743 O O . ALA A 1 95 ? 12.074 -6.109 -59.243 1.00 37.97 95 ALA A O 1
ATOM 744 N N . PRO A 1 96 ? 10.939 -6.006 -61.188 1.00 45.44 96 PRO A N 1
ATOM 745 C CA . PRO A 1 96 ? 10.206 -4.806 -60.808 1.00 45.44 96 PRO A CA 1
ATOM 746 C C . PRO A 1 96 ? 9.350 -5.097 -59.566 1.00 45.44 96 PRO A C 1
ATOM 748 O O . PRO A 1 96 ? 8.801 -6.195 -59.447 1.00 45.44 96 PRO A O 1
ATOM 751 N N . PRO A 1 97 ? 9.231 -4.145 -58.621 1.00 48.66 97 PRO A N 1
ATOM 752 C CA . PRO A 1 97 ? 8.433 -4.352 -57.424 1.00 48.66 97 PRO A CA 1
ATOM 753 C C . PRO A 1 97 ? 6.980 -4.593 -57.838 1.00 48.66 97 PRO A C 1
ATOM 755 O O . PRO A 1 97 ? 6.345 -3.698 -58.397 1.00 48.66 97 PRO A O 1
ATOM 758 N N . GLU A 1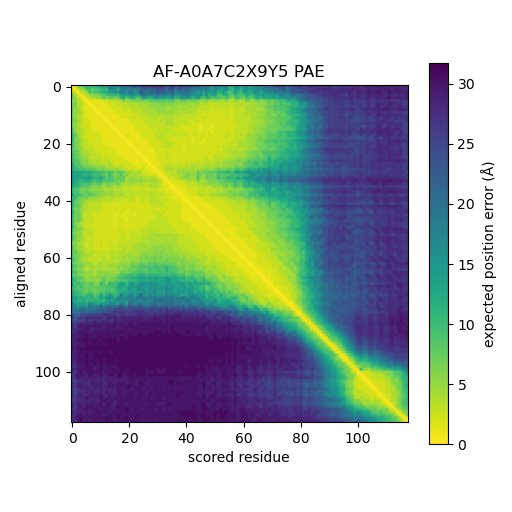 98 ? 6.456 -5.792 -57.564 1.00 57.84 98 GLU A N 1
ATOM 759 C CA . GLU A 1 98 ? 5.026 -6.077 -57.680 1.00 57.84 98 GLU A CA 1
ATOM 760 C C . GLU A 1 98 ? 4.255 -4.997 -56.915 1.00 57.84 98 GLU A C 1
ATOM 762 O O . GLU A 1 98 ? 4.347 -4.865 -55.689 1.00 57.84 98 GLU A O 1
ATOM 767 N N . GLU A 1 99 ? 3.538 -4.162 -57.665 1.00 59.59 99 GLU A N 1
ATOM 768 C CA . GLU A 1 99 ? 2.816 -3.025 -57.119 1.00 59.59 99 GLU A CA 1
ATOM 769 C C . GLU A 1 99 ? 1.821 -3.506 -56.060 1.00 59.59 99 GLU A C 1
ATOM 771 O O . GLU A 1 99 ? 0.924 -4.311 -56.318 1.00 59.59 99 GLU A O 1
ATOM 776 N N . SER A 1 100 ? 1.952 -2.979 -54.843 1.00 66.88 100 SER A N 1
ATOM 777 C CA . SER A 1 100 ? 1.030 -3.277 -53.749 1.00 66.88 100 SER A CA 1
ATOM 778 C C . SER A 1 100 ? -0.417 -2.989 -54.174 1.00 66.88 100 SER A C 1
ATOM 780 O O . SER A 1 100 ? -0.686 -1.966 -54.809 1.00 66.88 100 SER A O 1
ATOM 782 N N . LYS A 1 101 ? -1.387 -3.803 -53.721 1.00 70.31 101 LYS A N 1
ATOM 783 C CA . LYS A 1 101 ? -2.843 -3.584 -53.918 1.00 70.31 101 LYS A CA 1
ATOM 784 C C . LYS A 1 101 ? -3.284 -2.132 -53.670 1.00 70.31 101 LYS A C 1
ATOM 786 O O . LYS A 1 101 ? -4.241 -1.645 -54.272 1.00 70.31 101 LYS A O 1
ATOM 791 N N . ARG A 1 1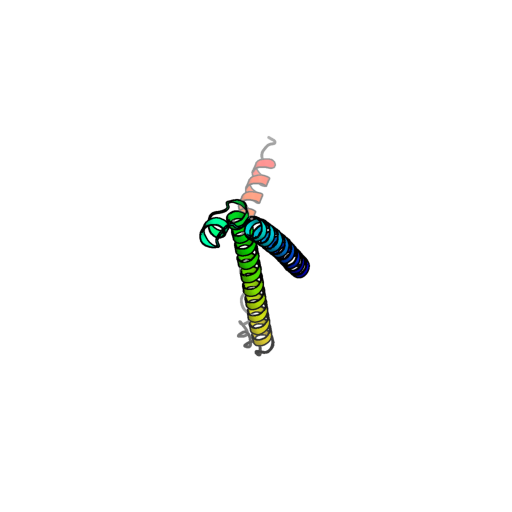02 ? -2.589 -1.412 -52.780 1.00 69.12 102 ARG A N 1
ATOM 792 C CA . ARG A 1 102 ? -2.857 0.001 -52.476 1.00 69.12 102 ARG A CA 1
ATOM 793 C C . ARG A 1 102 ? -2.493 0.949 -53.627 1.00 69.12 102 ARG A C 1
ATOM 795 O O . ARG A 1 102 ? -3.189 1.944 -53.819 1.00 69.12 102 ARG A O 1
ATOM 802 N N . GLN A 1 103 ? -1.432 0.659 -54.377 1.00 73.62 103 GLN A N 1
ATOM 803 C CA . GLN A 1 103 ? -1.002 1.436 -55.542 1.00 73.62 103 GLN A CA 1
ATOM 804 C C . GLN A 1 103 ? -1.927 1.187 -56.741 1.00 73.62 103 GLN A C 1
ATOM 806 O O . GLN A 1 103 ? -2.385 2.154 -57.348 1.00 73.62 103 GLN A O 1
ATOM 811 N N . GLN A 1 104 ? -2.333 -0.066 -56.977 1.00 75.50 104 GLN A N 1
ATOM 812 C CA . GLN A 1 104 ? -3.317 -0.419 -58.012 1.00 75.50 104 GLN A CA 1
ATOM 813 C C . GLN A 1 104 ? -4.665 0.288 -57.792 1.00 75.50 104 GLN A C 1
ATOM 815 O O . GLN A 1 104 ? -5.210 0.914 -58.700 1.00 75.50 104 GLN A O 1
ATOM 820 N N . LYS A 1 105 ? -5.164 0.306 -56.547 1.00 75.00 105 LYS A N 1
ATOM 821 C CA . LYS A 1 105 ? -6.420 0.998 -56.203 1.00 75.00 105 LYS A CA 1
ATOM 822 C C . LYS A 1 105 ? -6.329 2.522 -56.372 1.00 75.00 105 LYS A C 1
ATOM 824 O O . LYS A 1 105 ? -7.340 3.179 -56.615 1.00 75.00 105 LYS A O 1
ATOM 829 N N . LYS A 1 106 ? -5.127 3.099 -56.251 1.00 75.69 106 LYS A N 1
ATOM 830 C CA . LYS A 1 106 ? -4.887 4.536 -56.454 1.00 75.69 106 LYS A CA 1
ATOM 831 C C . LYS A 1 106 ? -4.834 4.899 -57.942 1.00 75.69 106 LYS A C 1
ATOM 833 O O . LYS A 1 106 ? -5.332 5.965 -58.289 1.00 75.69 106 LYS A O 1
ATOM 838 N N . LYS A 1 107 ? -4.299 4.018 -58.798 1.00 74.25 107 LYS A N 1
ATOM 839 C CA . LYS A 1 107 ? -4.320 4.176 -60.263 1.00 74.25 107 LYS A CA 1
ATOM 840 C C . LYS A 1 107 ? -5.738 4.053 -60.826 1.00 74.25 107 LYS A C 1
ATOM 842 O O . LYS A 1 107 ? -6.206 4.997 -61.447 1.00 74.25 107 LYS A O 1
ATOM 847 N N . GLN A 1 108 ? -6.491 3.021 -60.433 1.00 73.62 108 GLN A N 1
ATOM 848 C CA . GLN A 1 108 ? -7.897 2.867 -60.847 1.00 73.62 108 GLN A CA 1
ATOM 849 C C . GLN A 1 108 ? -8.789 4.046 -60.427 1.00 73.62 108 GLN A C 1
ATOM 851 O O . GLN A 1 108 ? -9.738 4.400 -61.121 1.00 73.62 108 GLN A O 1
ATOM 856 N N . LYS A 1 109 ? -8.504 4.678 -59.278 1.00 71.56 109 LYS A N 1
ATOM 857 C CA . LYS A 1 109 ? -9.242 5.871 -58.838 1.00 71.56 109 LYS A CA 1
ATOM 858 C C . LYS A 1 109 ? -8.864 7.128 -59.629 1.00 71.56 109 LYS A C 1
ATOM 860 O O . LYS A 1 109 ? -9.690 8.029 -59.708 1.00 71.56 109 LYS A O 1
ATOM 865 N N . LYS A 1 110 ? -7.645 7.207 -60.172 1.00 68.75 110 LYS A N 1
ATOM 866 C CA . LYS A 1 110 ? -7.222 8.309 -61.049 1.00 68.75 110 LYS A CA 1
ATOM 867 C C . LYS A 1 110 ? -7.810 8.156 -62.451 1.00 68.75 110 LYS A C 1
ATOM 869 O O . LYS A 1 110 ? -8.424 9.098 -62.925 1.00 68.75 110 LYS A O 1
ATOM 874 N N . GLU A 1 111 ? -7.767 6.955 -63.024 1.00 65.50 111 GLU A N 1
ATOM 875 C CA . GLU A 1 111 ? -8.353 6.670 -64.346 1.00 65.50 111 GLU A CA 1
ATOM 876 C C . GLU A 1 111 ? -9.873 6.886 -64.365 1.00 65.50 111 GLU A C 1
ATOM 878 O O . GLU A 1 111 ? -10.403 7.508 -65.280 1.00 65.50 111 GLU A O 1
ATOM 883 N N . LYS A 1 112 ? -10.587 6.499 -63.297 1.00 62.47 112 LYS A N 1
ATOM 884 C CA . LYS A 1 112 ? -12.022 6.815 -63.157 1.00 62.47 112 LYS A CA 1
ATOM 885 C C . LYS A 1 112 ? -12.330 8.304 -62.982 1.00 62.47 112 LYS A C 1
ATOM 887 O O . LYS A 1 112 ? -13.488 8.683 -63.098 1.00 62.47 112 LYS A O 1
ATOM 892 N N . LYS A 1 113 ? -11.338 9.127 -62.634 1.00 59.94 113 LYS A N 1
ATOM 893 C CA . LYS A 1 113 ? -11.513 10.573 -62.460 1.00 59.94 113 LYS A CA 1
ATOM 894 C C . LYS A 1 113 ? -11.201 11.355 -63.738 1.00 59.94 113 LYS A C 1
ATOM 896 O O . LYS A 1 113 ? -11.718 12.451 -63.880 1.00 59.94 113 LYS A O 1
ATOM 901 N N . GLU A 1 114 ? -10.382 10.795 -64.627 1.00 57.53 114 GLU A N 1
ATOM 902 C CA . GLU A 1 114 ? -9.986 11.411 -65.902 1.00 57.53 114 GLU A CA 1
ATOM 903 C C . GLU A 1 114 ? -10.842 10.925 -67.091 1.00 57.53 114 GLU A C 1
ATOM 905 O O . GLU A 1 114 ? -10.944 11.631 -68.082 1.00 57.53 114 GLU A O 1
ATOM 910 N N . GLY A 1 115 ? -11.539 9.785 -66.988 1.00 51.59 115 GLY A N 1
ATOM 911 C CA . GLY A 1 115 ? -12.493 9.309 -68.009 1.00 51.59 115 GLY A CA 1
ATOM 912 C C . GLY A 1 115 ? -13.929 9.846 -67.882 1.00 51.59 115 GLY A C 1
ATOM 913 O O . GLY A 1 115 ? -14.848 9.223 -68.402 1.00 51.59 115 GLY A O 1
ATOM 914 N N . GLY A 1 116 ? -14.139 10.927 -67.124 1.00 50.22 116 GLY A N 1
ATOM 915 C CA . GLY A 1 116 ? -15.457 11.499 -66.813 1.00 50.22 116 GLY A CA 1
ATOM 916 C C . GLY A 1 116 ? -15.785 12.816 -67.525 1.00 50.22 116 GLY A C 1
ATOM 917 O O . GLY A 1 116 ? -16.696 13.506 -67.083 1.00 50.22 116 GLY A O 1
ATOM 918 N N . GLU A 1 117 ? -15.045 13.170 -68.576 1.00 49.50 117 GLU A N 1
ATOM 919 C CA . GLU A 1 117 ? -15.381 14.249 -69.514 1.00 49.50 117 GLU A CA 1
ATOM 920 C C . GLU A 1 117 ? -15.403 13.665 -70.934 1.00 49.50 117 GLU A C 1
ATOM 922 O O . GLU A 1 117 ? -14.389 13.617 -71.631 1.00 49.50 117 GLU A O 1
ATOM 927 N N . GLN A 1 118 ? -16.573 13.168 -71.330 1.00 44.28 118 GLN A N 1
ATOM 928 C CA . GLN A 1 118 ? -17.043 13.143 -72.714 1.00 44.28 118 GLN A CA 1
ATOM 929 C C . GLN A 1 118 ? -18.473 13.669 -72.721 1.00 44.28 118 GLN A C 1
ATOM 931 O O . GLN A 1 118 ? -19.236 13.270 -71.810 1.00 44.28 118 GLN A O 1
#

Radius of gyration: 32.97 Å; Cα contacts (8 Å, |Δi|>4): 36; chains: 1; bounding box: 46×28×99 Å

Sequence (118 aa):
MASKSEETRTNQKKYWEGKLAERIAFLTEKGEETPAVNKDTAVKMLKAKIRKGNARLRSIAEMAKKIDEKAARKAEKLAAPKPEKPKKKVAADEAPPEESKRQQKKKQKKEKKEGGEQ

Nearest PDB structures (foldseek):
  7o3w-assembly1_A  TM=5.978E-01  e=2.181E+00  Synechocystis sp. PCC 6803 substr. Kazusa
  7pg5-assembly1_B  TM=5.183E-01  e=3.434E+00  Homo sapiens
  6tz9-assembly1_A  TM=6.219E-01  e=7.010E+00  Homo sapiens
  7o40-assembly1_F  TM=5.397E-01  e=5.408E+00  Synechocystis sp. PCC 6803 substr. Kazusa

Foldseek 3Di:
DVVVVLVVLVVVLVVLVVVLVVQLVVCVVVVDDPVVSCVDPSNVVSVVSNVVSVVVNVVSVVVVVVVVVVVVVVVVVVPPPDPPDPPPDPDPDDDPPPDPPVVVVVVVVVVVVVVPDD

Solvent-accessible surface area (backbone atoms only — not comparable to full-atom values): 7015 Å² total; per-residue (Å²): 114,71,66,66,56,49,53,54,44,51,52,52,33,54,52,41,50,51,56,39,50,57,51,50,51,57,38,47,75,71,67,48,51,73,74,55,52,64,64,35,66,65,51,47,51,36,54,48,53,40,51,54,40,51,53,51,53,51,53,50,52,53,50,50,52,55,48,51,55,50,48,51,56,48,51,54,59,68,69,43,78,75,77,76,71,78,80,74,71,95,79,76,82,89,70,80,79,80,74,52,74,70,54,54,56,53,48,56,54,48,52,65,62,69,73,70,80,129